Protein AF-X1CD06-F1 (afdb_monomer_lite)

Organism: NCBI:txid412755

Radius of gyration: 26.11 Å; chains: 1; bounding box: 32×71×88 Å

Sequence (150 aa):
MNKIVVFLIILMVVACSVKSTSKKVEEPLPDFDALWDYNNPQATEIKFRELIPQAKESGDISYYVQLLTQIARTEGLQRNFEDAHITLDSAEIMLTDELVVARIRYLLERGRVYNSSGAPDKAKPIFVEAWELAAASNEDFYAIDAIHML

Structure (mmCIF, N/CA/C/O backbone):
data_AF-X1CD06-F1
#
_entry.id   AF-X1CD06-F1
#
loop_
_atom_site.group_PDB
_atom_site.id
_atom_site.type_symbol
_atom_site.label_atom_id
_atom_site.label_alt_id
_atom_site.label_comp_id
_atom_site.label_asym_id
_atom_site.label_entity_id
_atom_site.label_seq_id
_atom_site.pdbx_PDB_ins_code
_atom_site.Cartn_x
_atom_site.Cartn_y
_atom_site.Cartn_z
_atom_site.occupancy
_atom_site.B_iso_or_equiv
_atom_site.auth_seq_id
_atom_site.auth_comp_id
_atom_site.auth_asym_id
_atom_site.auth_atom_id
_atom_site.pdbx_PDB_model_num
ATOM 1 N N . MET A 1 1 ? -12.156 54.258 75.014 1.00 38.91 1 MET A N 1
ATOM 2 C CA . MET A 1 1 ? -10.826 54.534 74.430 1.00 38.91 1 MET A CA 1
ATOM 3 C C . MET A 1 1 ? -10.319 53.268 73.762 1.00 38.91 1 MET A C 1
ATOM 5 O O . MET A 1 1 ? -10.132 52.289 74.464 1.00 38.91 1 MET A O 1
ATOM 9 N N . ASN A 1 2 ? -10.215 53.318 72.429 1.00 43.84 2 ASN A N 1
ATOM 10 C CA . ASN A 1 2 ? -9.437 52.516 71.468 1.00 43.84 2 ASN A CA 1
ATOM 11 C C . ASN A 1 2 ? -8.879 51.166 71.969 1.00 43.84 2 ASN A C 1
ATOM 13 O O . ASN A 1 2 ? -8.132 51.119 72.937 1.00 43.84 2 ASN A O 1
ATOM 17 N N . LYS A 1 3 ? -9.084 50.059 71.251 1.00 45.81 3 LYS A N 1
ATOM 18 C CA . LYS A 1 3 ? -8.461 49.845 69.938 1.00 45.81 3 LYS A CA 1
ATOM 19 C C . LYS A 1 3 ? -9.287 48.921 69.037 1.00 45.81 3 LYS A C 1
ATOM 21 O O . LYS A 1 3 ? -9.684 47.827 69.417 1.00 45.81 3 LYS A O 1
ATOM 26 N N . ILE A 1 4 ? -9.465 49.419 67.822 1.00 52.53 4 ILE A N 1
ATOM 27 C CA . ILE A 1 4 ? -9.837 48.735 66.588 1.00 52.53 4 ILE A CA 1
ATOM 28 C C . ILE A 1 4 ? -8.890 47.548 66.351 1.00 52.53 4 ILE A C 1
ATOM 30 O O . ILE A 1 4 ? -7.676 47.738 66.323 1.00 52.53 4 ILE A O 1
ATOM 34 N N . VAL A 1 5 ? -9.441 46.355 66.123 1.00 50.88 5 VAL A N 1
ATOM 35 C CA . VAL A 1 5 ? -8.755 45.265 65.415 1.00 50.88 5 VAL A CA 1
ATOM 36 C C . VAL A 1 5 ? -9.691 44.811 64.303 1.00 50.88 5 VAL A C 1
ATOM 38 O O . VAL A 1 5 ? -10.698 44.147 64.531 1.00 50.88 5 VAL A O 1
ATOM 41 N N . VAL A 1 6 ? -9.371 45.272 63.097 1.00 48.44 6 VAL A N 1
ATOM 42 C CA . VAL A 1 6 ? -10.002 44.897 61.834 1.00 48.44 6 VAL A CA 1
ATOM 43 C C . VAL A 1 6 ? -9.612 43.452 61.534 1.00 48.44 6 VAL A C 1
ATOM 45 O O . VAL A 1 6 ? -8.444 43.180 61.271 1.00 48.44 6 VAL A O 1
ATOM 48 N N . PHE A 1 7 ? -10.569 42.526 61.570 1.00 47.72 7 PHE A N 1
ATOM 49 C CA . PHE A 1 7 ? -10.381 41.201 60.983 1.00 47.72 7 PHE A CA 1
ATOM 50 C C . PHE A 1 7 ? -10.803 41.276 59.515 1.00 47.72 7 PHE A C 1
ATOM 52 O O . PHE A 1 7 ? -11.984 41.325 59.179 1.00 47.72 7 PHE A O 1
ATOM 59 N N . LEU A 1 8 ? -9.799 41.372 58.648 1.00 45.91 8 LEU A N 1
ATOM 60 C CA . LEU A 1 8 ? -9.934 41.347 57.200 1.00 45.91 8 LEU A CA 1
ATOM 61 C C . LEU A 1 8 ? -10.382 39.931 56.791 1.00 45.91 8 LEU A C 1
ATOM 63 O O . LEU A 1 8 ? -9.602 38.983 56.864 1.00 45.91 8 LEU A O 1
ATOM 67 N N . ILE A 1 9 ? -11.645 39.767 56.399 1.00 50.28 9 ILE A N 1
ATOM 68 C CA . ILE A 1 9 ? -12.143 38.518 55.812 1.00 50.28 9 ILE A CA 1
ATOM 69 C C . ILE A 1 9 ? -11.580 38.439 54.389 1.00 50.28 9 ILE A C 1
ATOM 71 O O . ILE A 1 9 ? -12.056 39.114 53.479 1.00 50.28 9 ILE A O 1
ATOM 75 N N . ILE A 1 10 ? -10.529 37.640 54.204 1.00 53.06 10 ILE A N 1
ATOM 76 C CA . ILE A 1 10 ? -10.012 37.276 52.882 1.00 53.06 10 ILE A CA 1
ATOM 77 C C . ILE A 1 10 ? -11.005 36.285 52.270 1.00 53.06 10 ILE A C 1
ATOM 79 O O . ILE A 1 10 ? -11.000 35.098 52.588 1.00 53.06 10 ILE A O 1
ATOM 83 N N . LEU A 1 11 ? -11.875 36.780 51.391 1.00 49.19 11 LEU A N 1
ATOM 84 C CA . LEU A 1 11 ? -12.689 35.946 50.514 1.00 49.19 11 LEU A CA 1
ATOM 85 C C . LEU A 1 11 ? -11.808 35.499 49.335 1.00 49.19 11 LEU A C 1
ATOM 87 O O . LEU A 1 11 ? -11.807 36.124 48.277 1.00 49.19 11 LEU A O 1
ATOM 91 N N . MET A 1 12 ? -11.011 34.440 49.518 1.00 55.19 12 MET A N 1
ATOM 92 C CA . MET A 1 12 ? -10.412 33.744 48.376 1.00 55.19 12 MET A CA 1
ATOM 93 C C . MET A 1 12 ? -11.524 32.977 47.663 1.00 55.19 12 MET A C 1
ATOM 95 O O . MET A 1 12 ? -11.941 31.901 48.086 1.00 55.19 12 MET A O 1
ATOM 99 N N . VAL A 1 13 ? -12.019 33.566 46.578 1.00 54.62 13 VAL A N 1
ATOM 100 C CA . VAL A 1 13 ? -12.846 32.881 45.589 1.00 54.62 13 VAL A CA 1
ATOM 101 C C . VAL A 1 13 ? -11.977 31.784 44.976 1.00 54.62 13 VAL A C 1
ATOM 103 O O . VAL A 1 13 ? -11.154 32.043 44.101 1.00 54.62 13 VAL A O 1
ATOM 106 N N . VAL A 1 14 ? -12.131 30.551 45.459 1.00 56.16 14 VAL A N 1
ATOM 107 C CA . VAL A 1 14 ? -11.661 29.369 44.736 1.00 56.16 14 VAL A CA 1
ATOM 108 C C . VAL A 1 14 ? -12.551 29.261 43.505 1.00 56.16 14 VAL A C 1
ATOM 110 O O . VAL A 1 14 ? -13.645 28.702 43.547 1.00 56.16 14 VAL A O 1
ATOM 113 N N . ALA A 1 15 ? -12.111 29.873 42.408 1.00 55.34 15 ALA A N 1
ATOM 114 C CA . ALA A 1 15 ? -12.686 29.629 41.102 1.00 55.34 15 ALA A CA 1
ATOM 115 C C . ALA A 1 15 ? -12.334 28.185 40.723 1.00 55.34 15 ALA A C 1
ATOM 117 O O . ALA A 1 15 ? -11.260 27.909 40.189 1.00 55.34 15 ALA A O 1
ATOM 118 N N . CYS A 1 16 ? -13.225 27.246 41.047 1.00 46.47 16 CYS A N 1
ATOM 119 C CA . CYS A 1 16 ? -13.216 25.928 40.433 1.00 46.47 16 CYS A CA 1
ATOM 120 C C . CYS A 1 16 ? -13.326 26.138 38.922 1.00 46.47 16 CYS A C 1
ATOM 122 O O . CYS A 1 16 ? -14.397 26.450 38.405 1.00 46.47 16 CYS A O 1
ATOM 124 N N . SER A 1 17 ? -12.202 26.004 38.218 1.00 52.56 17 SER A N 1
ATOM 125 C CA . SER A 1 17 ? -12.195 25.887 36.767 1.00 52.56 17 SER A CA 1
ATOM 126 C C . SER A 1 17 ? -12.889 24.574 36.429 1.00 52.56 17 SER A C 1
ATOM 128 O O . SER A 1 17 ? -12.294 23.496 36.484 1.00 52.56 17 SER A O 1
ATOM 130 N N . VAL A 1 18 ? -14.191 24.658 36.161 1.00 50.69 18 VAL A N 1
ATOM 131 C CA . VAL A 1 18 ? -14.936 23.587 35.511 1.00 50.69 18 VAL A CA 1
ATOM 132 C C . VAL A 1 18 ? -14.290 23.434 34.140 1.00 50.69 18 VAL A C 1
ATOM 134 O O . VAL A 1 18 ? -14.550 24.220 33.230 1.00 50.69 18 VAL A O 1
ATOM 137 N N . LYS A 1 19 ? -13.397 22.448 33.994 1.00 55.06 19 LYS A N 1
ATOM 138 C CA . LYS A 1 19 ? -12.975 21.980 32.675 1.00 55.06 19 LYS A CA 1
ATOM 139 C C . LYS A 1 19 ? -14.240 21.495 31.982 1.00 55.06 19 LYS A C 1
ATOM 141 O O . LYS A 1 19 ? -14.744 20.417 32.290 1.00 55.06 19 LYS A O 1
ATOM 146 N N . SER A 1 20 ? -14.766 22.335 31.096 1.00 43.38 20 SER A N 1
ATOM 147 C CA . SER A 1 20 ? -15.824 21.974 30.167 1.00 43.38 20 SER A CA 1
ATOM 148 C C . SER A 1 20 ? -15.307 20.807 29.336 1.00 43.38 20 SER A C 1
ATOM 150 O O . SER A 1 20 ? -14.533 20.979 28.397 1.00 43.38 20 SER A O 1
ATOM 152 N N . THR A 1 21 ? -15.681 19.595 29.730 1.00 48.75 21 THR A N 1
ATOM 153 C CA . THR A 1 21 ? -15.560 18.406 28.895 1.00 48.75 21 THR A CA 1
ATOM 154 C C . THR A 1 21 ? -16.699 18.472 27.890 1.00 48.75 21 THR A C 1
ATOM 156 O O . THR A 1 21 ? -17.692 17.755 27.971 1.00 48.75 21 THR A O 1
ATOM 159 N N . SER A 1 22 ? -16.569 19.399 26.938 1.00 50.16 22 SER A N 1
ATOM 160 C CA . SER A 1 22 ? -17.314 19.307 25.692 1.00 50.16 22 SER A CA 1
ATOM 161 C C . SER A 1 22 ? -16.923 17.976 25.070 1.00 50.16 22 SER A C 1
ATOM 163 O O . SER A 1 22 ? -15.792 17.816 24.611 1.00 50.16 22 SER A O 1
ATOM 165 N N . LYS A 1 23 ? -17.837 17.006 25.111 1.00 45.28 23 LYS A N 1
ATOM 166 C CA . LYS A 1 23 ? -17.731 15.747 24.382 1.00 45.28 23 LYS A CA 1
ATOM 167 C C . LYS A 1 23 ? -17.617 16.123 22.901 1.00 45.28 23 LYS A C 1
ATOM 169 O O . LYS A 1 23 ? -18.621 16.460 22.279 1.00 45.28 23 LYS A O 1
ATOM 174 N N . LYS A 1 24 ? -16.387 16.204 22.380 1.00 53.75 24 LYS A N 1
ATOM 175 C CA . LYS A 1 24 ? -16.125 16.447 20.959 1.00 53.75 24 LYS A CA 1
ATOM 176 C C . LYS A 1 24 ? -16.822 15.295 20.239 1.00 53.75 24 LYS A C 1
ATOM 178 O O . LYS A 1 24 ? -16.553 14.139 20.555 1.00 53.75 24 LYS A O 1
ATOM 183 N N . VAL A 1 25 ? -17.793 15.596 19.384 1.00 55.75 25 VAL A N 1
ATOM 184 C CA . VAL A 1 25 ? -18.306 14.589 18.457 1.00 55.75 25 VAL A CA 1
ATOM 185 C C . VAL A 1 25 ? -17.108 14.264 17.571 1.00 55.75 25 VAL A C 1
ATOM 187 O O . VAL A 1 25 ? -16.621 15.144 16.865 1.00 55.75 25 VAL A O 1
ATOM 190 N N . GLU A 1 26 ? -16.527 13.078 17.741 1.00 66.06 26 GLU A N 1
ATOM 191 C CA . GLU A 1 26 ? -15.480 12.592 16.847 1.00 66.06 26 GLU A CA 1
ATOM 192 C C . GLU A 1 26 ? -16.142 12.359 15.492 1.00 66.06 26 GLU A C 1
ATOM 194 O O . GLU A 1 26 ? -16.842 11.370 15.287 1.00 66.06 26 GLU A O 1
ATOM 199 N N . GLU A 1 27 ? -16.003 13.343 14.603 1.00 77.44 27 GLU A N 1
ATOM 200 C CA . GLU A 1 27 ? -16.320 13.175 13.189 1.00 77.44 27 GLU A CA 1
ATOM 201 C C . GLU A 1 27 ? -15.515 11.980 12.656 1.00 77.44 27 GLU A C 1
ATOM 203 O O . GLU A 1 27 ? -14.324 11.864 12.981 1.00 77.44 27 GLU A O 1
ATOM 208 N N . PRO A 1 28 ? -16.134 11.083 11.870 1.00 88.88 28 PRO A N 1
ATOM 209 C CA . PRO A 1 28 ? -15.435 9.932 11.324 1.00 88.88 28 PRO A CA 1
ATOM 210 C C . PRO A 1 28 ? -14.250 10.386 10.465 1.00 88.88 28 PRO A C 1
ATOM 212 O O . PRO A 1 28 ? -14.289 11.440 9.822 1.00 88.88 28 PRO A O 1
ATOM 215 N N . LEU A 1 29 ? -13.186 9.582 10.456 1.00 94.94 29 LEU A N 1
ATOM 216 C CA . LEU A 1 29 ? -12.033 9.844 9.600 1.00 94.94 29 LEU A CA 1
ATOM 217 C C . LEU A 1 29 ? -12.456 9.846 8.119 1.00 94.94 29 LEU A C 1
ATOM 219 O O . LEU A 1 29 ? -13.315 9.044 7.737 1.00 94.94 29 LEU A O 1
ATOM 223 N N . PRO A 1 30 ? -11.886 10.731 7.280 1.00 96.38 30 PRO A N 1
ATOM 224 C CA . PRO A 1 30 ? -12.205 10.771 5.858 1.00 96.38 30 PRO A CA 1
ATOM 225 C C . PRO A 1 30 ? -11.889 9.447 5.162 1.00 96.38 30 PRO A C 1
ATOM 227 O O . PRO A 1 30 ? -10.849 8.848 5.405 1.00 96.38 30 PRO A O 1
ATOM 230 N N . ASP A 1 31 ? -12.741 9.017 4.237 1.00 97.31 31 ASP A N 1
ATOM 231 C CA . ASP A 1 31 ? -12.388 7.934 3.319 1.00 97.31 31 ASP A CA 1
ATOM 232 C C . ASP A 1 31 ? -11.377 8.461 2.290 1.00 97.31 31 ASP A C 1
ATOM 234 O O . ASP A 1 31 ? -11.740 9.134 1.322 1.00 97.31 31 ASP A O 1
ATOM 238 N N . PHE A 1 32 ? -10.089 8.207 2.527 1.00 98.00 32 PHE A N 1
ATOM 239 C CA . PHE A 1 32 ? -9.041 8.651 1.616 1.00 98.00 32 PHE A CA 1
ATOM 240 C C . PHE A 1 32 ? -9.046 7.870 0.297 1.00 98.00 32 PHE A C 1
ATOM 242 O O . PHE A 1 32 ? -8.609 8.420 -0.711 1.00 98.00 32 PHE A O 1
ATOM 249 N N . ASP A 1 33 ? -9.569 6.639 0.239 1.00 97.50 33 ASP A N 1
ATOM 250 C CA . ASP A 1 33 ? -9.586 5.879 -1.016 1.00 97.50 33 ASP A CA 1
ATOM 251 C C . ASP A 1 33 ? -10.476 6.581 -2.061 1.00 97.50 33 ASP A C 1
ATOM 253 O O . ASP A 1 33 ? -10.156 6.599 -3.252 1.00 97.50 33 ASP A O 1
ATOM 257 N N . ALA A 1 34 ? -11.528 7.274 -1.613 1.00 97.88 34 ALA A N 1
ATOM 258 C CA . ALA A 1 34 ? -12.391 8.101 -2.457 1.00 97.88 34 ALA A CA 1
ATOM 259 C C . ALA A 1 34 ? -11.720 9.379 -3.008 1.00 97.88 34 ALA A C 1
ATOM 261 O O . ALA A 1 34 ? -12.290 10.046 -3.876 1.00 97.88 34 ALA A O 1
ATOM 262 N N . LEU A 1 35 ? -10.530 9.753 -2.522 1.00 98.06 35 LEU A N 1
ATOM 263 C CA . LEU A 1 35 ? -9.820 10.968 -2.949 1.00 98.06 35 LEU A CA 1
ATOM 264 C C . LEU A 1 35 ? -8.833 10.735 -4.101 1.00 98.06 35 LEU A C 1
ATOM 266 O O . LEU A 1 35 ? -8.253 11.712 -4.594 1.00 98.06 35 LEU A O 1
ATOM 270 N N . TRP A 1 36 ? -8.642 9.481 -4.523 1.00 98.31 36 TRP A N 1
ATOM 271 C CA . TRP A 1 36 ? -7.724 9.112 -5.596 1.00 98.31 36 TRP A CA 1
ATOM 272 C C . TRP A 1 36 ? -8.056 9.798 -6.927 1.00 98.31 36 TRP A C 1
ATOM 274 O O . TRP A 1 36 ? -9.163 9.697 -7.454 1.00 98.31 36 TRP A O 1
ATOM 284 N N . ASP A 1 37 ? -7.037 10.409 -7.527 1.00 98.06 37 ASP A N 1
ATOM 285 C CA . ASP A 1 37 ? -6.982 10.740 -8.948 1.00 98.06 37 ASP A CA 1
ATOM 286 C C . ASP A 1 37 ? -5.769 10.036 -9.567 1.00 98.06 37 ASP A C 1
ATOM 288 O O . ASP A 1 37 ? -4.634 10.510 -9.485 1.00 98.06 37 ASP A O 1
ATOM 292 N N . TYR A 1 38 ? -6.008 8.887 -10.201 1.00 93.81 38 TYR A N 1
ATOM 293 C CA . TYR A 1 38 ? -4.948 8.094 -10.832 1.00 93.81 38 TYR A CA 1
ATOM 294 C C . TYR A 1 38 ? -4.255 8.810 -12.000 1.00 93.81 38 TYR A C 1
ATOM 296 O O . TYR A 1 38 ? -3.128 8.452 -12.337 1.00 93.81 38 TYR A O 1
ATOM 304 N N . ASN A 1 39 ? -4.885 9.826 -12.605 1.00 97.94 39 ASN A N 1
ATOM 305 C CA . ASN A 1 39 ? -4.251 10.631 -13.652 1.00 97.94 39 ASN A CA 1
ATOM 306 C C . ASN A 1 39 ? -3.333 11.714 -13.070 1.00 97.94 39 ASN A C 1
ATOM 308 O O . ASN A 1 39 ? -2.534 12.299 -13.802 1.00 97.94 39 ASN A O 1
ATOM 312 N N . ASN A 1 40 ? -3.441 11.988 -11.767 1.00 98.44 40 ASN A N 1
ATOM 313 C CA . ASN A 1 40 ? -2.647 12.985 -11.069 1.00 98.44 40 ASN A CA 1
ATOM 314 C C . ASN A 1 40 ? -2.198 12.471 -9.685 1.00 98.44 40 ASN A C 1
ATOM 316 O O . ASN A 1 40 ? -2.706 12.913 -8.645 1.00 98.44 40 ASN A O 1
ATOM 320 N N . PRO A 1 41 ? -1.225 11.538 -9.649 1.00 98.38 41 PRO A N 1
ATOM 321 C CA . PRO A 1 41 ? -0.727 10.976 -8.396 1.00 98.38 41 PRO A CA 1
ATOM 322 C C . PRO A 1 41 ? -0.139 12.046 -7.467 1.00 98.38 41 PRO A C 1
ATOM 324 O O . PRO A 1 41 ? -0.317 11.946 -6.259 1.00 98.38 41 PRO A O 1
ATOM 327 N N . GLN A 1 42 ? 0.465 13.108 -8.013 1.00 98.62 42 GLN A N 1
ATOM 328 C CA . GLN A 1 42 ? 0.994 14.223 -7.222 1.00 98.62 42 GLN A CA 1
ATOM 329 C C . GLN A 1 42 ? -0.110 14.976 -6.465 1.00 98.62 42 GLN A C 1
ATOM 331 O O . GLN A 1 42 ? 0.026 15.267 -5.278 1.00 98.62 42 GLN A O 1
ATOM 336 N N . ALA A 1 43 ? -1.227 15.292 -7.129 1.00 98.56 43 ALA A N 1
ATOM 337 C CA . ALA A 1 43 ? -2.354 15.950 -6.467 1.00 98.56 43 ALA A CA 1
ATOM 338 C C . ALA A 1 43 ? -3.017 15.042 -5.422 1.00 98.56 43 ALA A C 1
ATOM 340 O O . ALA A 1 43 ? -3.481 15.529 -4.390 1.00 98.56 43 ALA A O 1
ATOM 341 N N . THR A 1 44 ? -3.050 13.732 -5.677 1.00 98.81 44 THR A N 1
ATOM 342 C CA . THR A 1 44 ? -3.536 12.749 -4.703 1.00 98.81 44 THR A CA 1
ATOM 343 C C . THR A 1 44 ? -2.636 12.708 -3.466 1.00 98.81 44 THR A C 1
ATOM 345 O O . THR A 1 44 ? -3.139 12.781 -2.347 1.00 98.81 44 THR A O 1
ATOM 348 N N . GLU A 1 45 ? -1.315 12.677 -3.653 1.00 98.81 45 GLU A N 1
ATOM 349 C CA . GLU A 1 45 ? -0.341 12.683 -2.557 1.00 98.81 45 GLU A CA 1
ATOM 350 C C . GLU A 1 45 ? -0.540 13.888 -1.632 1.00 98.81 45 GLU A C 1
ATOM 352 O O . GLU A 1 45 ? -0.592 13.732 -0.413 1.00 98.81 45 GLU A O 1
ATOM 357 N N . ILE A 1 46 ? -0.698 15.088 -2.205 1.00 98.81 46 ILE A N 1
ATOM 358 C CA . ILE A 1 46 ? -0.931 16.321 -1.441 1.00 98.81 46 ILE A CA 1
ATOM 359 C C . ILE A 1 46 ? -2.157 16.160 -0.535 1.00 98.81 46 ILE A C 1
ATOM 361 O O . ILE A 1 46 ? -2.052 16.379 0.672 1.00 98.81 46 ILE A O 1
ATOM 365 N N . LYS A 1 47 ? -3.284 15.694 -1.088 1.00 98.75 47 LYS A N 1
ATOM 366 C CA . LYS A 1 47 ? -4.514 15.453 -0.316 1.00 98.75 47 LYS A CA 1
ATOM 367 C C . LYS A 1 47 ? -4.309 14.418 0.787 1.00 98.75 47 LYS A C 1
ATOM 369 O O . LYS A 1 47 ? -4.792 14.607 1.895 1.00 98.75 47 LYS A O 1
ATOM 374 N N . PHE A 1 48 ? -3.583 13.333 0.523 1.00 98.81 48 PHE A N 1
ATOM 375 C CA . PHE A 1 48 ? -3.293 12.326 1.548 1.00 98.81 48 PHE A CA 1
ATOM 376 C C . PHE A 1 48 ? -2.416 12.874 2.668 1.00 98.81 48 PHE A C 1
ATOM 378 O O . PHE A 1 48 ? -2.678 12.616 3.843 1.00 98.81 48 PHE A O 1
ATOM 385 N N . ARG A 1 49 ? -1.400 13.675 2.338 1.00 98.75 49 ARG A N 1
ATOM 386 C CA . ARG A 1 49 ? -0.531 14.297 3.343 1.00 98.75 49 ARG A CA 1
ATOM 387 C C . ARG A 1 49 ? -1.283 15.289 4.227 1.00 98.75 49 ARG A C 1
ATOM 389 O O . ARG A 1 49 ? -0.997 15.354 5.421 1.00 98.75 49 ARG A O 1
ATOM 396 N N . GLU A 1 50 ? -2.267 16.001 3.684 1.00 98.56 50 GLU A N 1
ATOM 397 C CA . GLU A 1 50 ? -3.156 16.881 4.457 1.00 98.56 50 GLU A CA 1
ATOM 398 C C . GLU A 1 50 ? -3.963 16.122 5.527 1.00 98.56 50 GLU A C 1
ATOM 400 O O . GLU A 1 50 ? -4.306 16.706 6.555 1.00 98.56 50 GLU A O 1
ATOM 405 N N . LEU A 1 51 ? -4.201 14.816 5.349 1.00 98.44 51 LEU A N 1
ATOM 406 C CA . LEU A 1 51 ? -4.905 13.971 6.322 1.00 98.44 51 LEU A CA 1
ATOM 407 C C . LEU A 1 51 ? -4.010 13.453 7.460 1.00 98.44 51 LEU A C 1
ATOM 409 O O . LEU A 1 51 ? -4.533 12.991 8.476 1.00 98.44 51 LEU A O 1
ATOM 413 N N . ILE A 1 52 ? -2.677 13.536 7.342 1.00 98.44 52 ILE A N 1
ATOM 414 C CA . ILE A 1 52 ? -1.737 12.991 8.342 1.00 98.44 52 ILE A CA 1
ATOM 415 C C . ILE A 1 52 ? -1.976 13.544 9.758 1.00 98.44 52 ILE A C 1
ATOM 417 O O . ILE A 1 52 ? -1.974 12.741 10.695 1.00 98.44 52 ILE A O 1
ATOM 421 N N . PRO A 1 53 ? -2.158 14.865 9.978 1.00 97.94 53 PRO A N 1
ATOM 422 C CA . PRO A 1 53 ? -2.384 15.391 11.323 1.00 97.94 53 PRO A CA 1
ATOM 423 C C . PRO A 1 53 ? -3.630 14.785 11.975 1.00 97.94 53 PRO A C 1
ATOM 425 O O . PRO A 1 53 ? -3.552 14.290 13.096 1.00 97.94 53 PRO A O 1
ATOM 428 N N . GLN A 1 54 ? -4.745 14.733 11.238 1.00 96.94 54 GLN A N 1
ATOM 429 C CA . GLN A 1 54 ? -5.996 14.153 11.726 1.00 96.94 54 GLN A CA 1
ATOM 430 C C . GLN A 1 54 ? -5.861 12.644 11.984 1.00 96.94 54 GLN A C 1
ATOM 432 O O . GLN A 1 54 ? -6.327 12.158 13.013 1.00 96.94 54 GLN A O 1
ATOM 437 N N . ALA A 1 55 ? -5.177 11.914 11.095 1.00 97.25 55 ALA A N 1
ATOM 438 C CA . ALA A 1 55 ? -4.895 10.490 11.270 1.00 97.25 55 ALA A CA 1
ATOM 439 C C . ALA A 1 55 ? -4.143 10.227 12.584 1.00 97.25 55 ALA A C 1
ATOM 441 O O . ALA A 1 55 ? -4.550 9.383 13.378 1.00 97.25 55 ALA A O 1
ATOM 442 N N . LYS A 1 56 ? -3.087 11.002 12.859 1.00 96.62 56 LYS A N 1
ATOM 443 C CA . LYS A 1 56 ? -2.299 10.883 14.094 1.00 96.62 56 LYS A CA 1
ATOM 444 C C . LYS A 1 56 ? -3.106 11.231 15.340 1.00 96.62 56 LYS A C 1
ATOM 446 O O . LYS A 1 56 ? -3.025 10.514 16.332 1.00 96.62 56 LYS A O 1
ATOM 451 N N . GLU A 1 57 ? -3.868 12.323 15.298 1.00 96.56 57 GLU A N 1
ATOM 452 C CA . GLU A 1 57 ? -4.683 12.774 16.432 1.00 96.56 57 GLU A CA 1
ATOM 453 C C . GLU A 1 57 ? -5.788 11.781 16.803 1.00 96.56 57 GLU A C 1
ATOM 455 O O . GLU A 1 57 ? -6.158 11.705 17.972 1.00 96.56 57 GLU A O 1
ATOM 460 N N . SER A 1 58 ? -6.285 11.005 15.836 1.00 96.12 58 SER A N 1
ATOM 461 C CA . SER A 1 58 ? -7.333 10.008 16.078 1.00 96.12 58 SER A CA 1
ATOM 462 C C . SER A 1 58 ? -6.882 8.820 16.932 1.00 96.12 58 SER A C 1
ATOM 464 O O . SER A 1 58 ? -7.708 8.176 17.571 1.00 96.12 58 SER A O 1
ATOM 466 N N . GLY A 1 59 ? -5.584 8.500 16.929 1.00 96.50 59 GLY A N 1
ATOM 467 C CA . GLY A 1 59 ? -5.067 7.271 17.533 1.00 96.50 59 GLY A CA 1
ATOM 468 C C . GLY A 1 59 ? -5.419 5.983 16.774 1.00 96.50 59 GLY A C 1
ATOM 469 O O . GLY A 1 59 ? -5.029 4.906 17.224 1.00 96.50 59 GLY A O 1
ATOM 470 N N . ASP A 1 60 ? -6.102 6.062 15.626 1.00 97.56 60 ASP A N 1
ATOM 471 C CA . ASP A 1 60 ? -6.353 4.911 14.756 1.00 97.56 60 ASP A CA 1
ATOM 472 C C . ASP A 1 60 ? -5.086 4.563 13.959 1.00 97.56 60 ASP A C 1
ATOM 474 O O . ASP A 1 60 ? -4.802 5.100 12.882 1.00 97.56 60 ASP A O 1
ATOM 478 N N . ILE A 1 61 ? -4.295 3.650 14.525 1.00 98.06 61 ILE A N 1
ATOM 479 C CA . ILE A 1 61 ? -3.047 3.180 13.917 1.00 98.06 61 ILE A CA 1
ATOM 480 C C . ILE A 1 61 ? -3.309 2.480 12.581 1.00 98.06 61 ILE A C 1
ATOM 482 O O . ILE A 1 61 ? -2.528 2.662 11.648 1.00 98.06 61 ILE A O 1
ATOM 486 N N . SER A 1 62 ? -4.408 1.729 12.453 1.00 98.25 62 SER A N 1
ATOM 487 C CA . SER A 1 62 ? -4.740 1.030 11.208 1.00 98.25 62 SER A CA 1
ATOM 488 C C . SER A 1 62 ? -4.956 2.026 10.076 1.00 98.25 62 SER A C 1
ATOM 490 O O . SER A 1 62 ? -4.329 1.911 9.021 1.00 98.25 62 SER A O 1
ATOM 492 N N . TYR A 1 63 ? -5.785 3.045 10.314 1.00 98.56 63 TYR A N 1
ATOM 493 C CA . TYR A 1 63 ? -6.037 4.107 9.346 1.00 98.56 63 TYR A CA 1
ATOM 494 C C . TYR A 1 63 ? -4.749 4.843 8.970 1.00 98.56 63 TYR A C 1
ATOM 496 O O . TYR A 1 63 ? -4.462 5.030 7.786 1.00 98.56 63 TYR A O 1
ATOM 504 N N . TYR A 1 64 ? -3.942 5.233 9.963 1.00 98.75 64 TYR A N 1
ATOM 505 C CA . TYR A 1 64 ? -2.715 5.984 9.710 1.00 98.75 64 TYR A CA 1
ATOM 506 C C . TYR A 1 64 ? -1.707 5.182 8.878 1.00 98.75 64 TYR A C 1
ATOM 508 O O . TYR A 1 64 ? -1.163 5.704 7.906 1.00 98.75 64 TYR A O 1
ATOM 516 N N . VAL A 1 65 ? -1.492 3.907 9.204 1.00 98.88 65 VAL A N 1
ATOM 517 C CA . VAL A 1 65 ? -0.590 3.042 8.435 1.00 98.88 65 VAL A CA 1
ATOM 518 C C . VAL A 1 65 ? -1.106 2.845 7.011 1.00 98.88 65 VAL A C 1
ATOM 520 O O . VAL A 1 65 ? -0.338 2.998 6.063 1.00 98.88 65 VAL A O 1
ATOM 523 N N . GLN A 1 66 ? -2.401 2.574 6.828 1.00 98.88 66 GLN A N 1
ATOM 524 C CA . GLN A 1 66 ? -2.979 2.430 5.490 1.00 98.88 66 GLN A CA 1
ATOM 525 C C . GLN A 1 66 ? -2.837 3.717 4.663 1.00 98.88 66 GLN A C 1
ATOM 527 O O . GLN A 1 66 ? -2.452 3.636 3.495 1.00 98.88 66 GLN A O 1
ATOM 532 N N . LEU A 1 67 ? -3.037 4.894 5.263 1.00 98.94 67 LEU A N 1
ATOM 533 C CA . LEU A 1 67 ? -2.794 6.182 4.609 1.00 98.94 67 LEU A CA 1
ATOM 534 C C . LEU A 1 67 ? -1.333 6.313 4.142 1.00 98.94 67 LEU A C 1
ATOM 536 O O . LEU A 1 67 ? -1.092 6.710 3.002 1.00 98.94 67 LEU A O 1
ATOM 540 N N . LEU A 1 68 ? -0.356 5.929 4.974 1.00 98.94 68 LEU A N 1
ATOM 541 C CA . LEU A 1 68 ? 1.061 5.939 4.584 1.00 98.94 68 LEU A CA 1
ATOM 542 C C . LEU A 1 68 ? 1.340 5.012 3.394 1.00 98.94 68 LEU A C 1
ATOM 544 O O . LEU A 1 68 ? 2.059 5.410 2.481 1.00 98.94 68 LEU A O 1
ATOM 548 N N . THR A 1 69 ? 0.743 3.816 3.345 1.00 98.94 69 THR A N 1
ATOM 549 C CA . THR A 1 69 ? 0.913 2.924 2.180 1.00 98.94 69 THR A CA 1
ATOM 550 C C . THR A 1 69 ? 0.402 3.574 0.893 1.00 98.94 69 THR A C 1
ATOM 552 O O . THR A 1 69 ? 1.047 3.479 -0.147 1.00 98.94 69 THR A O 1
ATOM 555 N N . GLN A 1 70 ? -0.713 4.310 0.956 1.00 98.88 70 GLN A N 1
ATOM 556 C CA . GLN A 1 70 ? -1.256 4.997 -0.215 1.00 98.88 70 GLN A CA 1
ATOM 557 C C . GLN A 1 70 ? -0.431 6.229 -0.617 1.00 98.88 70 GLN A C 1
ATOM 559 O O . GLN A 1 70 ? -0.296 6.501 -1.809 1.00 98.88 70 GLN A O 1
ATOM 564 N N . ILE A 1 71 ? 0.197 6.926 0.336 1.00 98.94 71 ILE A N 1
ATOM 565 C CA . ILE A 1 71 ? 1.200 7.963 0.035 1.00 98.94 71 ILE A CA 1
ATOM 566 C C . ILE A 1 71 ? 2.393 7.339 -0.701 1.00 98.94 71 ILE A C 1
ATOM 568 O O . ILE A 1 71 ? 2.767 7.815 -1.773 1.00 98.94 71 ILE A O 1
ATOM 572 N N . ALA A 1 72 ? 2.914 6.211 -0.219 1.00 98.94 72 ALA A N 1
ATOM 573 C CA . ALA A 1 72 ? 3.992 5.497 -0.902 1.00 98.94 72 ALA A CA 1
ATOM 574 C C . ALA A 1 72 ? 3.605 5.050 -2.317 1.00 98.94 72 ALA A C 1
ATOM 576 O O . ALA A 1 72 ? 4.408 5.141 -3.249 1.00 98.94 72 ALA A O 1
ATOM 577 N N . ARG A 1 73 ? 2.347 4.639 -2.518 1.00 98.88 73 ARG A N 1
ATOM 578 C CA . ARG A 1 73 ? 1.812 4.349 -3.852 1.00 98.88 73 ARG A CA 1
ATOM 579 C C . ARG A 1 73 ? 1.874 5.570 -4.766 1.00 98.88 73 ARG A C 1
ATOM 581 O O . ARG A 1 73 ? 2.315 5.455 -5.911 1.00 98.88 73 ARG A O 1
ATOM 588 N N . THR A 1 74 ? 1.447 6.741 -4.284 1.00 98.94 74 THR A N 1
ATOM 589 C CA . THR A 1 74 ? 1.531 7.987 -5.064 1.00 98.94 74 THR A CA 1
ATOM 590 C C . THR A 1 74 ? 2.975 8.377 -5.385 1.00 98.94 74 THR A C 1
ATOM 592 O O . THR A 1 74 ? 3.246 8.796 -6.512 1.00 98.94 74 THR A O 1
ATOM 595 N N . GLU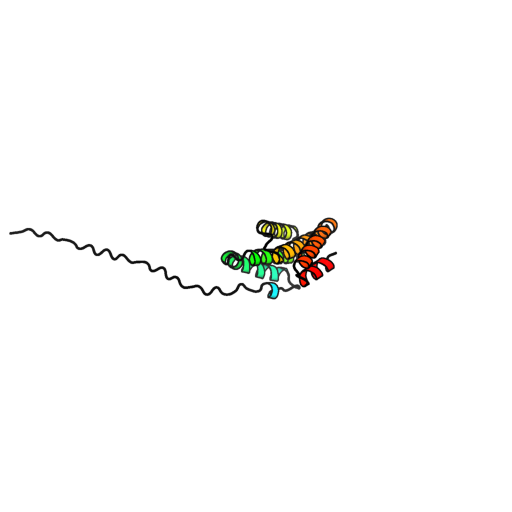 A 1 75 ? 3.912 8.186 -4.454 1.00 98.88 75 GLU A N 1
ATOM 596 C CA . GLU A 1 75 ? 5.347 8.439 -4.652 1.00 98.88 75 GLU A CA 1
ATOM 597 C C . GLU A 1 75 ? 5.927 7.489 -5.717 1.00 98.88 75 GLU A C 1
ATOM 599 O O . GLU A 1 75 ? 6.594 7.924 -6.661 1.00 98.88 75 GLU A O 1
ATOM 604 N N . GLY A 1 76 ? 5.591 6.196 -5.644 1.00 98.75 76 GLY A N 1
ATOM 605 C CA . GLY A 1 76 ? 5.994 5.186 -6.624 1.00 98.75 76 GLY A CA 1
ATOM 606 C C . GLY A 1 76 ? 5.476 5.471 -8.039 1.00 98.75 76 GLY A C 1
ATOM 607 O O . GLY A 1 76 ? 6.236 5.361 -9.003 1.00 98.75 76 GLY A O 1
ATOM 608 N N . LEU A 1 77 ? 4.220 5.912 -8.181 1.00 98.56 77 LEU A N 1
ATOM 609 C CA . LEU A 1 77 ? 3.646 6.327 -9.473 1.00 98.56 77 LEU A CA 1
ATOM 610 C C . LEU A 1 77 ? 4.349 7.559 -10.067 1.00 98.56 77 LEU A C 1
ATOM 612 O O . LEU A 1 77 ? 4.425 7.698 -11.287 1.00 98.56 77 LEU A O 1
ATOM 616 N N . GLN A 1 78 ? 4.907 8.423 -9.219 1.00 98.62 78 GLN A N 1
ATOM 617 C CA . GLN A 1 78 ? 5.733 9.568 -9.618 1.00 98.62 78 GLN A CA 1
ATOM 618 C C . GLN A 1 78 ? 7.207 9.201 -9.856 1.00 98.62 78 GLN A C 1
ATOM 620 O O . GLN A 1 78 ? 7.990 10.058 -10.256 1.00 98.62 78 GLN A O 1
ATOM 625 N N . ARG A 1 79 ? 7.581 7.924 -9.678 1.00 98.50 79 ARG A N 1
ATOM 626 C CA . ARG A 1 79 ? 8.959 7.399 -9.749 1.00 98.50 79 ARG A CA 1
ATOM 627 C C . ARG A 1 79 ? 9.884 7.914 -8.638 1.00 98.50 79 ARG A C 1
ATOM 629 O O . ARG A 1 79 ? 11.103 7.770 -8.748 1.00 98.50 79 ARG A O 1
ATOM 636 N N . ASN A 1 80 ? 9.320 8.440 -7.553 1.00 98.81 80 ASN A N 1
ATOM 637 C CA . ASN A 1 80 ? 10.045 8.836 -6.346 1.00 98.81 80 ASN A CA 1
ATOM 638 C C . ASN A 1 80 ? 10.245 7.602 -5.448 1.00 98.81 80 ASN A C 1
ATOM 640 O O . ASN A 1 80 ? 9.690 7.499 -4.359 1.00 98.81 80 ASN A O 1
ATOM 644 N N . PHE A 1 81 ? 10.979 6.602 -5.946 1.00 98.81 81 PHE A N 1
ATOM 645 C CA . PHE A 1 81 ? 11.053 5.279 -5.308 1.00 98.81 81 PHE A CA 1
ATOM 646 C C . PHE A 1 81 ? 11.749 5.285 -3.943 1.00 98.81 81 PHE A C 1
ATOM 648 O O . PHE A 1 81 ? 11.381 4.499 -3.075 1.00 98.81 81 PHE A O 1
ATOM 655 N N . GLU A 1 82 ? 12.735 6.164 -3.754 1.00 98.75 82 GLU A N 1
ATOM 656 C CA . GLU A 1 82 ? 13.419 6.313 -2.465 1.00 98.75 82 GLU A CA 1
ATOM 657 C C . GLU A 1 82 ? 12.459 6.853 -1.399 1.00 98.75 82 GLU A C 1
ATOM 659 O O . GLU A 1 82 ? 12.330 6.261 -0.330 1.00 98.75 82 GLU A O 1
ATOM 664 N N . ASP A 1 83 ? 11.710 7.909 -1.729 1.00 98.81 83 ASP A N 1
ATOM 665 C CA . ASP A 1 83 ? 10.699 8.480 -0.835 1.00 98.81 83 ASP A CA 1
ATOM 666 C C . ASP A 1 83 ? 9.614 7.444 -0.506 1.00 98.81 83 ASP A C 1
ATOM 668 O O . ASP A 1 83 ? 9.269 7.261 0.660 1.00 98.81 83 ASP A O 1
ATOM 672 N N . ALA A 1 84 ? 9.172 6.671 -1.507 1.00 98.94 84 ALA A N 1
ATOM 673 C CA . ALA A 1 84 ? 8.224 5.575 -1.309 1.00 98.94 84 ALA A CA 1
ATOM 674 C C . ALA A 1 84 ? 8.742 4.522 -0.319 1.00 98.94 84 ALA A C 1
ATOM 676 O O . ALA A 1 84 ? 7.993 4.053 0.540 1.00 98.94 84 ALA A O 1
ATOM 677 N N . HIS A 1 85 ? 10.024 4.153 -0.399 1.00 98.88 85 HIS A N 1
ATOM 678 C CA . HIS A 1 85 ? 10.630 3.249 0.575 1.00 98.88 85 HIS A CA 1
ATOM 679 C C . HIS A 1 85 ? 10.692 3.866 1.976 1.00 98.88 85 HIS A C 1
ATOM 681 O O . HIS A 1 85 ? 10.293 3.195 2.921 1.00 98.88 85 HIS A O 1
ATOM 687 N N . ILE A 1 86 ? 11.086 5.134 2.116 1.00 98.88 86 ILE A N 1
ATOM 688 C CA . ILE A 1 86 ? 11.130 5.836 3.412 1.00 98.88 86 ILE A CA 1
ATOM 689 C C . ILE A 1 86 ? 9.735 5.916 4.056 1.00 98.88 86 ILE A C 1
ATOM 691 O O . ILE A 1 86 ? 9.572 5.684 5.262 1.00 98.88 86 ILE A O 1
ATOM 695 N N . THR A 1 87 ? 8.708 6.221 3.262 1.00 98.94 87 THR A N 1
ATOM 696 C CA . THR A 1 87 ? 7.315 6.246 3.721 1.00 98.94 8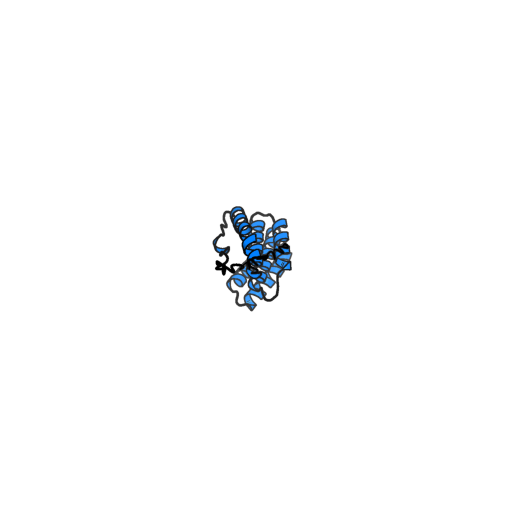7 THR A CA 1
ATOM 697 C C . THR A 1 87 ? 6.872 4.858 4.193 1.00 98.94 87 THR A C 1
ATOM 699 O O . THR A 1 87 ? 6.272 4.733 5.265 1.00 98.94 87 THR A O 1
ATOM 702 N N . LEU A 1 88 ? 7.205 3.801 3.446 1.00 98.94 88 LEU A N 1
ATOM 703 C CA . LEU A 1 88 ? 6.883 2.422 3.823 1.00 98.94 88 LEU A CA 1
ATOM 704 C C . LEU A 1 88 ? 7.669 1.940 5.047 1.00 98.94 88 LEU A C 1
ATOM 706 O O . LEU A 1 88 ? 7.098 1.234 5.871 1.00 98.94 88 LEU A O 1
ATOM 710 N N . ASP A 1 89 ? 8.925 2.350 5.225 1.00 98.94 89 ASP A N 1
ATOM 711 C CA . ASP A 1 89 ? 9.713 2.047 6.429 1.00 98.94 89 ASP A CA 1
ATOM 712 C C . ASP A 1 89 ? 9.047 2.656 7.673 1.00 98.94 89 ASP A C 1
ATOM 714 O O . ASP A 1 89 ? 8.965 2.030 8.729 1.00 98.94 89 ASP A O 1
ATOM 718 N N . SER A 1 90 ? 8.493 3.865 7.539 1.00 98.69 90 SER A N 1
ATOM 719 C CA . SER A 1 90 ? 7.732 4.508 8.615 1.00 98.69 90 SER A CA 1
ATOM 720 C C . SER A 1 90 ? 6.444 3.748 8.943 1.00 98.69 90 SER A C 1
ATOM 722 O O . SER A 1 90 ? 6.082 3.633 10.114 1.00 98.69 90 SER A O 1
ATOM 724 N N . ALA A 1 91 ? 5.753 3.229 7.924 1.00 98.75 91 ALA A N 1
ATOM 725 C CA . ALA A 1 91 ? 4.560 2.402 8.091 1.00 98.75 91 ALA A CA 1
ATOM 726 C C . ALA A 1 91 ? 4.883 1.072 8.796 1.00 98.75 91 ALA A C 1
ATOM 728 O O . ALA A 1 91 ? 4.179 0.678 9.724 1.00 98.75 91 ALA A O 1
ATOM 729 N N . GLU A 1 92 ? 5.976 0.422 8.395 1.00 98.75 92 GLU A N 1
ATOM 730 C CA . GLU A 1 92 ? 6.410 -0.888 8.887 1.00 98.75 92 GLU A CA 1
ATOM 731 C C . GLU A 1 92 ? 6.648 -0.922 10.398 1.00 98.75 92 GLU A C 1
ATOM 733 O O . GLU A 1 92 ? 6.231 -1.867 11.061 1.00 98.75 92 GLU A O 1
ATOM 738 N N . ILE A 1 93 ? 7.235 0.139 10.963 1.00 98.50 93 ILE A N 1
ATOM 739 C CA . ILE A 1 93 ? 7.524 0.247 12.406 1.00 98.50 93 ILE A CA 1
ATOM 740 C C . ILE A 1 93 ? 6.255 0.129 13.270 1.00 98.50 93 ILE A C 1
ATOM 742 O O . ILE A 1 93 ? 6.336 -0.242 14.441 1.00 98.50 93 ILE A O 1
ATOM 746 N N . MET A 1 94 ? 5.087 0.462 12.716 1.00 98.50 94 MET A N 1
ATOM 747 C CA . MET A 1 94 ? 3.810 0.463 13.434 1.00 98.50 94 MET A CA 1
ATOM 748 C C . MET A 1 94 ? 2.960 -0.786 13.169 1.00 98.50 94 MET A C 1
ATOM 750 O O . MET A 1 94 ? 1.900 -0.926 13.780 1.00 98.50 94 MET A O 1
ATOM 754 N N . LEU A 1 95 ? 3.375 -1.670 12.257 1.00 98.44 95 LEU A N 1
ATOM 755 C CA . LEU A 1 95 ? 2.601 -2.861 11.917 1.00 98.44 95 LEU A CA 1
ATOM 756 C C . LEU A 1 95 ? 2.591 -3.869 13.072 1.00 98.44 95 LEU A C 1
ATOM 758 O O . LEU A 1 95 ? 3.619 -4.173 13.673 1.00 98.44 95 LEU A O 1
ATOM 762 N N . THR A 1 96 ? 1.415 -4.439 13.326 1.00 98.25 96 THR A N 1
ATOM 763 C CA . THR A 1 96 ? 1.217 -5.598 14.205 1.00 98.25 96 THR A CA 1
ATOM 764 C C . THR A 1 96 ? 0.380 -6.645 13.479 1.00 98.25 96 THR A C 1
ATOM 766 O O . THR A 1 96 ? -0.281 -6.337 12.482 1.00 98.25 96 THR A O 1
ATOM 769 N N . ASP A 1 97 ? 0.377 -7.883 13.976 1.00 97.19 97 ASP A N 1
ATOM 770 C CA . ASP A 1 97 ? -0.387 -8.980 13.370 1.00 97.19 97 ASP A CA 1
ATOM 771 C C . ASP A 1 97 ? -1.901 -8.715 13.341 1.00 97.19 97 ASP A C 1
ATOM 773 O O . ASP A 1 97 ? -2.588 -9.227 12.457 1.00 97.19 97 ASP A O 1
ATOM 777 N N . GLU A 1 98 ? -2.422 -7.878 14.247 1.00 97.75 98 GLU A N 1
ATOM 778 C CA . GLU A 1 98 ? -3.841 -7.501 14.254 1.00 97.75 98 GLU A CA 1
ATOM 779 C C . GLU A 1 98 ? -4.217 -6.541 13.112 1.00 97.75 98 GLU A C 1
ATOM 781 O O . GLU A 1 98 ? -5.387 -6.458 12.733 1.00 97.75 98 GLU A O 1
ATOM 786 N N . LEU A 1 99 ? -3.250 -5.827 12.524 1.00 98.31 99 LEU A N 1
ATOM 787 C CA . LEU A 1 99 ? -3.476 -4.837 11.466 1.00 98.31 99 LEU A CA 1
ATOM 788 C C . LEU A 1 99 ? -3.495 -5.480 10.073 1.00 98.31 99 LEU A C 1
ATOM 790 O O . LEU A 1 99 ? -2.774 -5.060 9.168 1.00 98.31 99 LEU A O 1
ATOM 794 N N . VAL A 1 100 ? -4.326 -6.507 9.897 1.00 98.50 100 VAL A N 1
ATOM 795 C CA . VAL A 1 100 ? -4.352 -7.385 8.714 1.00 98.50 100 VAL A CA 1
ATOM 796 C C . VAL A 1 100 ? -4.372 -6.609 7.391 1.00 98.50 100 VAL A C 1
ATOM 798 O O . VAL A 1 100 ? -3.455 -6.750 6.584 1.00 98.50 100 VAL A O 1
ATOM 801 N N . VAL A 1 101 ? -5.362 -5.734 7.179 1.00 98.62 101 VAL A N 1
ATOM 802 C CA . VAL A 1 101 ? -5.484 -4.963 5.925 1.00 98.62 101 VAL A CA 1
ATOM 803 C C . VAL A 1 101 ? -4.302 -4.009 5.725 1.00 98.62 101 VAL A C 1
ATOM 805 O O . VAL A 1 101 ? -3.804 -3.863 4.609 1.00 98.62 101 VAL A O 1
ATOM 808 N N . ALA A 1 102 ? -3.798 -3.393 6.798 1.00 98.75 102 ALA A N 1
ATOM 809 C CA . ALA A 1 102 ? -2.642 -2.505 6.719 1.00 98.75 102 ALA A CA 1
ATOM 810 C C . ALA A 1 102 ? -1.365 -3.259 6.321 1.00 98.75 102 ALA A C 1
ATOM 812 O O . ALA A 1 102 ? -0.605 -2.769 5.486 1.00 98.75 102 ALA A O 1
ATOM 813 N N . ARG A 1 103 ? -1.163 -4.474 6.850 1.00 98.88 103 ARG A N 1
ATOM 814 C CA . ARG A 1 103 ? -0.061 -5.366 6.460 1.00 98.88 103 ARG A CA 1
ATOM 815 C C . ARG A 1 103 ? -0.157 -5.760 4.989 1.00 98.88 103 ARG A C 1
ATOM 817 O O . ARG A 1 103 ? 0.837 -5.668 4.275 1.00 98.88 103 ARG A O 1
ATOM 824 N N . ILE A 1 104 ? -1.347 -6.135 4.517 1.00 98.94 104 ILE A N 1
ATOM 825 C CA . ILE A 1 104 ? -1.566 -6.494 3.109 1.00 98.94 104 ILE A CA 1
ATOM 826 C C . ILE A 1 104 ? -1.243 -5.310 2.189 1.00 98.94 104 ILE A C 1
ATOM 828 O O . ILE A 1 104 ? -0.467 -5.459 1.245 1.00 98.94 104 ILE A O 1
ATOM 832 N N . ARG A 1 105 ? -1.779 -4.115 2.483 1.00 98.88 105 ARG A N 1
ATOM 833 C CA . ARG A 1 105 ? -1.479 -2.899 1.710 1.00 98.88 105 ARG A CA 1
ATOM 834 C C . ARG A 1 105 ? 0.013 -2.556 1.751 1.00 98.88 105 ARG A C 1
ATOM 836 O O . ARG A 1 105 ? 0.577 -2.228 0.714 1.00 98.88 105 ARG A O 1
ATOM 843 N N . TYR A 1 106 ? 0.676 -2.684 2.902 1.00 98.94 106 TYR A N 1
ATOM 844 C CA . TYR A 1 106 ? 2.125 -2.477 3.004 1.00 98.94 106 TYR A CA 1
ATOM 845 C C . TYR A 1 106 ? 2.897 -3.404 2.058 1.00 98.94 106 TYR A C 1
ATOM 847 O O . TYR A 1 106 ? 3.737 -2.928 1.293 1.00 98.94 106 TYR A O 1
ATOM 855 N N . LEU A 1 107 ? 2.586 -4.705 2.065 1.00 98.94 107 LEU A N 1
ATOM 856 C CA . LEU A 1 107 ? 3.247 -5.687 1.204 1.00 98.94 107 LEU A CA 1
ATOM 857 C C . LEU A 1 107 ? 3.013 -5.368 -0.279 1.00 98.94 107 LEU A C 1
ATOM 859 O O . LEU A 1 107 ? 3.967 -5.318 -1.056 1.00 98.94 107 LEU A O 1
ATOM 863 N N . LEU A 1 108 ? 1.768 -5.076 -0.672 1.00 98.94 108 LEU A N 1
ATOM 864 C CA . LEU A 1 108 ? 1.433 -4.686 -2.046 1.00 98.94 108 LEU A CA 1
ATOM 865 C C . LEU A 1 108 ? 2.250 -3.476 -2.506 1.00 98.94 108 LEU A C 1
ATOM 867 O O . LEU A 1 108 ? 2.856 -3.505 -3.579 1.00 98.94 108 LEU A O 1
ATOM 871 N N . GLU A 1 109 ? 2.308 -2.420 -1.700 1.00 98.94 109 GLU A N 1
ATOM 872 C CA . GLU A 1 109 ? 3.000 -1.196 -2.093 1.00 98.94 109 GLU A CA 1
ATOM 873 C C . GLU A 1 109 ? 4.527 -1.355 -2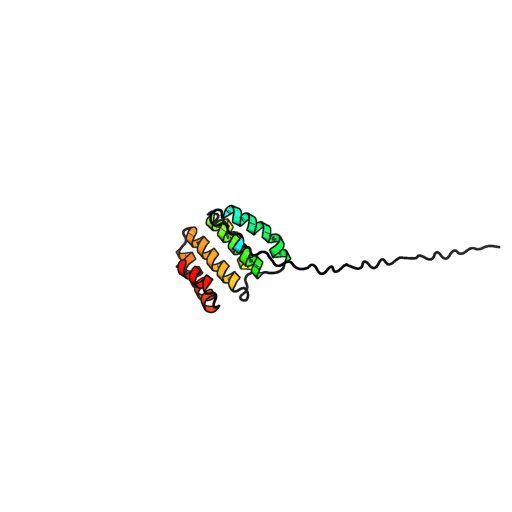.049 1.00 98.94 109 GLU A C 1
ATOM 875 O O . GLU A 1 109 ? 5.207 -0.936 -2.987 1.00 98.94 109 GLU A O 1
ATOM 880 N N . ARG A 1 110 ? 5.092 -2.074 -1.068 1.00 98.94 110 ARG A N 1
ATOM 881 C CA . ARG A 1 110 ? 6.529 -2.411 -1.052 1.00 98.94 110 ARG A CA 1
ATOM 882 C C . ARG A 1 110 ? 6.926 -3.228 -2.277 1.00 98.94 110 ARG A C 1
ATOM 884 O O . ARG A 1 110 ? 7.937 -2.926 -2.920 1.00 98.94 110 ARG A O 1
ATOM 891 N N . GLY A 1 111 ? 6.119 -4.227 -2.629 1.00 98.88 111 GLY A N 1
ATOM 892 C CA . GLY 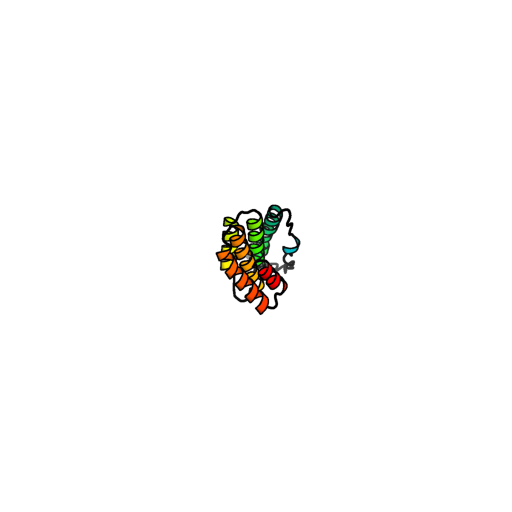A 1 111 ? 6.300 -5.013 -3.842 1.00 98.88 111 GLY A CA 1
ATOM 893 C C . GLY A 1 111 ? 6.247 -4.136 -5.094 1.00 98.88 111 GLY A C 1
ATOM 894 O O . GLY A 1 111 ? 7.129 -4.229 -5.948 1.00 98.88 111 GLY A O 1
ATOM 895 N N . ARG A 1 112 ? 5.267 -3.226 -5.201 1.00 98.81 112 ARG A N 1
ATOM 896 C CA . ARG A 1 112 ? 5.130 -2.310 -6.351 1.00 98.81 112 ARG A CA 1
ATOM 897 C C . ARG A 1 112 ? 6.326 -1.386 -6.511 1.00 98.81 112 ARG A C 1
ATOM 899 O O . ARG A 1 112 ? 6.757 -1.185 -7.650 1.00 98.81 112 ARG A O 1
ATOM 906 N N . VAL A 1 113 ? 6.878 -0.864 -5.415 1.00 98.81 113 VAL A N 1
ATOM 907 C CA . VAL A 1 113 ? 8.078 -0.016 -5.460 1.00 98.81 113 VAL A CA 1
ATOM 908 C C . VAL A 1 113 ? 9.273 -0.818 -5.973 1.00 98.81 113 VAL A C 1
ATOM 910 O O . VAL A 1 113 ? 9.936 -0.372 -6.910 1.00 98.81 113 VAL A O 1
ATOM 913 N N . TYR A 1 114 ? 9.518 -2.030 -5.461 1.00 98.88 114 TYR A N 1
ATOM 914 C CA . TYR A 1 114 ? 10.600 -2.878 -5.981 1.00 98.88 114 TYR A CA 1
ATOM 915 C C . TYR A 1 114 ? 10.393 -3.270 -7.446 1.00 98.88 114 TYR A C 1
ATOM 917 O O . TYR A 1 114 ? 11.333 -3.209 -8.236 1.00 98.88 114 TYR A O 1
ATOM 925 N N . ASN A 1 115 ? 9.171 -3.630 -7.837 1.00 98.50 115 ASN A N 1
ATOM 926 C CA . ASN A 1 115 ? 8.876 -4.032 -9.209 1.00 98.50 115 ASN A CA 1
ATOM 927 C C . ASN A 1 115 ? 9.117 -2.864 -10.182 1.00 98.50 115 ASN A C 1
ATOM 929 O O . ASN A 1 115 ? 9.883 -2.974 -11.138 1.00 98.50 115 ASN A O 1
ATOM 933 N N . SER A 1 116 ? 8.541 -1.700 -9.875 1.00 98.06 116 SER A N 1
ATOM 934 C CA . SER A 1 116 ? 8.606 -0.507 -10.732 1.00 98.06 116 SER A CA 1
ATOM 935 C C . SER A 1 116 ? 9.998 0.132 -10.782 1.00 98.06 116 SER A C 1
ATOM 937 O O . SER A 1 116 ? 10.333 0.789 -11.768 1.00 98.06 116 SER A O 1
ATOM 939 N N . SER A 1 117 ? 10.822 -0.076 -9.750 1.00 98.25 117 SER A N 1
ATOM 940 C CA . SER A 1 117 ? 12.223 0.367 -9.712 1.00 98.25 117 SER A CA 1
ATOM 941 C C . SER A 1 117 ? 13.201 -0.609 -10.381 1.00 98.25 117 SER A C 1
ATOM 943 O O . SER A 1 117 ? 14.406 -0.359 -10.390 1.00 98.25 117 SER A O 1
ATOM 945 N N . GLY A 1 118 ? 12.708 -1.692 -10.995 1.00 98.12 118 GLY A N 1
ATOM 946 C CA . GLY A 1 118 ? 13.530 -2.630 -11.765 1.00 98.12 118 GLY A CA 1
ATOM 947 C C . GLY A 1 118 ? 14.125 -3.777 -10.947 1.00 98.12 118 GLY A C 1
ATOM 948 O O . GLY A 1 118 ? 15.106 -4.381 -11.375 1.00 98.12 118 GLY A O 1
ATOM 949 N N . ALA A 1 119 ? 13.536 -4.104 -9.793 1.00 98.38 119 ALA A N 1
ATOM 950 C CA . ALA A 1 119 ? 13.916 -5.238 -8.951 1.00 98.38 119 ALA A CA 1
ATOM 951 C C . ALA A 1 119 ? 12.769 -6.266 -8.792 1.00 98.38 119 ALA A C 1
ATOM 953 O O . ALA A 1 119 ? 12.350 -6.551 -7.665 1.00 98.38 119 ALA A O 1
ATOM 954 N N . PRO A 1 120 ? 12.257 -6.863 -9.888 1.00 97.81 120 PRO A N 1
ATOM 955 C CA . PRO A 1 120 ? 11.133 -7.804 -9.836 1.00 97.81 120 PRO A CA 1
ATOM 956 C C . PRO A 1 120 ? 11.425 -9.052 -8.989 1.00 97.81 120 PRO A C 1
ATOM 958 O O . PRO A 1 120 ? 10.532 -9.549 -8.306 1.00 97.81 120 PRO A O 1
ATOM 961 N N . ASP A 1 121 ? 12.681 -9.509 -8.942 1.00 98.31 121 ASP A N 1
ATOM 962 C CA . ASP A 1 121 ? 13.088 -10.648 -8.107 1.00 98.31 121 ASP A CA 1
ATOM 963 C C . ASP A 1 121 ? 12.906 -10.377 -6.606 1.00 98.31 121 ASP A C 1
ATOM 965 O O . ASP A 1 121 ? 12.638 -11.300 -5.840 1.00 98.31 121 ASP A O 1
ATOM 969 N N . LYS A 1 122 ? 13.007 -9.108 -6.181 1.00 98.25 122 LYS A N 1
ATOM 970 C CA . LYS A 1 122 ? 12.695 -8.691 -4.804 1.00 98.25 122 LYS A CA 1
ATOM 971 C C . LYS A 1 122 ? 11.193 -8.547 -4.580 1.00 98.25 122 LYS A C 1
ATOM 973 O O . LYS A 1 122 ? 10.712 -8.834 -3.492 1.00 98.25 122 LYS A O 1
ATOM 978 N N . ALA A 1 123 ? 10.458 -8.103 -5.597 1.00 98.69 123 ALA A N 1
ATOM 979 C CA . ALA A 1 123 ? 9.023 -7.864 -5.505 1.00 98.69 123 ALA A CA 1
ATOM 980 C C . ALA A 1 123 ? 8.208 -9.162 -5.430 1.00 98.69 123 ALA A C 1
ATOM 982 O O . ALA A 1 123 ? 7.268 -9.257 -4.647 1.00 98.69 123 ALA A O 1
ATOM 983 N N . LYS A 1 124 ? 8.584 -10.177 -6.217 1.00 98.69 124 LYS A N 1
ATOM 984 C CA . LYS A 1 124 ? 7.851 -11.444 -6.314 1.00 98.69 124 LYS A CA 1
ATOM 985 C C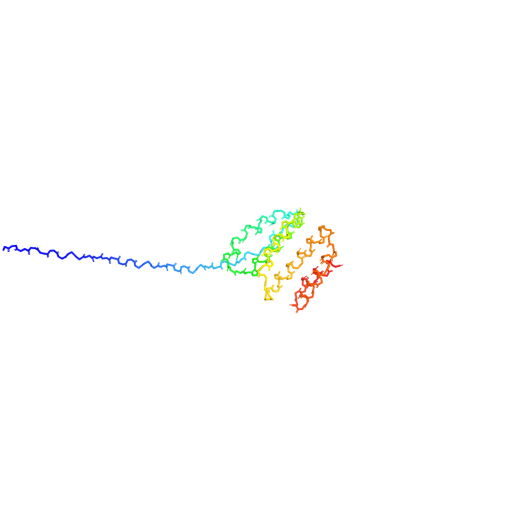 . LYS A 1 124 ? 7.566 -12.113 -4.959 1.00 98.69 124 LYS A C 1
ATOM 987 O O . LYS A 1 124 ? 6.397 -12.395 -4.709 1.00 98.69 124 LYS A O 1
ATOM 992 N N . PRO A 1 125 ? 8.555 -12.377 -4.078 1.00 98.81 125 PRO A N 1
ATOM 993 C CA . PRO A 1 125 ? 8.265 -13.001 -2.785 1.00 98.81 125 PRO A CA 1
ATOM 994 C C . PRO A 1 125 ? 7.330 -12.149 -1.913 1.00 98.81 125 PRO A C 1
ATOM 996 O O . PRO A 1 125 ? 6.501 -12.707 -1.205 1.00 98.81 125 PRO A O 1
ATOM 999 N N . ILE A 1 126 ? 7.396 -10.819 -2.019 1.00 98.81 126 ILE A N 1
ATOM 1000 C CA . ILE A 1 126 ? 6.530 -9.899 -1.268 1.00 98.81 126 ILE A CA 1
ATOM 1001 C C . ILE A 1 126 ? 5.079 -9.984 -1.762 1.00 98.81 126 ILE A C 1
ATOM 1003 O O . ILE A 1 126 ? 4.152 -10.010 -0.958 1.00 98.81 126 ILE A O 1
ATOM 1007 N N . PHE A 1 127 ? 4.858 -10.068 -3.078 1.00 98.88 127 PHE A N 1
ATOM 1008 C CA . PHE A 1 127 ? 3.510 -10.258 -3.624 1.00 98.88 127 PHE A CA 1
ATOM 1009 C C . PHE A 1 127 ? 2.924 -11.630 -3.283 1.00 98.88 127 PHE A C 1
ATOM 1011 O O . PHE A 1 127 ? 1.722 -11.724 -3.046 1.00 98.88 127 PHE A O 1
ATOM 1018 N N . VAL A 1 128 ? 3.752 -12.679 -3.211 1.00 98.88 128 VAL A N 1
ATOM 1019 C CA . VAL A 1 128 ? 3.308 -13.991 -2.711 1.00 98.88 128 VAL A CA 1
ATOM 1020 C C . VAL A 1 128 ? 2.848 -13.878 -1.258 1.00 98.88 128 VAL A C 1
ATOM 1022 O O . VAL A 1 128 ? 1.748 -14.323 -0.951 1.00 98.88 128 VAL A O 1
ATOM 1025 N N . GLU A 1 129 ? 3.622 -13.219 -0.392 1.00 98.81 129 GLU A N 1
ATOM 1026 C CA . GLU A 1 129 ? 3.228 -12.995 1.005 1.00 98.81 129 GLU A CA 1
ATOM 1027 C C . GLU A 1 129 ? 1.926 -12.181 1.111 1.00 98.81 129 GLU A C 1
ATOM 1029 O O . GLU A 1 129 ? 1.037 -12.528 1.889 1.00 98.81 129 GLU A O 1
ATOM 1034 N N . ALA A 1 130 ? 1.769 -11.137 0.286 1.00 98.88 130 ALA A N 1
ATOM 1035 C CA . ALA A 1 130 ? 0.539 -10.346 0.228 1.00 98.88 130 ALA A CA 1
ATOM 1036 C C . ALA A 1 130 ? -0.673 -11.204 -0.164 1.00 98.88 130 ALA A C 1
ATOM 1038 O O . ALA A 1 130 ? -1.733 -11.092 0.453 1.00 98.88 130 ALA A O 1
ATOM 1039 N N . TRP A 1 131 ? -0.513 -12.067 -1.172 1.00 98.88 131 TRP A N 1
ATOM 1040 C CA . TRP A 1 131 ? -1.558 -12.979 -1.625 1.00 98.88 131 TRP A CA 1
ATOM 1041 C C . TRP A 1 131 ? -1.935 -13.997 -0.545 1.00 98.88 131 TRP A C 1
ATOM 1043 O O . TRP A 1 131 ? -3.119 -14.156 -0.256 1.00 98.88 131 TRP A O 1
ATOM 1053 N N . GLU A 1 132 ? -0.950 -14.657 0.067 1.00 98.75 132 GLU A N 1
ATOM 1054 C CA . GLU A 1 132 ? -1.180 -15.664 1.108 1.00 98.75 132 GLU A CA 1
ATOM 1055 C C . GLU A 1 132 ? -1.900 -15.062 2.318 1.00 98.75 132 GLU A C 1
ATOM 1057 O O . GLU A 1 132 ? -2.883 -15.632 2.796 1.00 98.75 132 GLU A O 1
ATOM 1062 N N . LEU A 1 133 ? -1.459 -13.884 2.774 1.00 98.81 133 LEU A N 1
ATOM 1063 C CA . LEU A 1 133 ? -2.091 -13.175 3.884 1.00 98.81 133 LEU A CA 1
ATOM 1064 C C . LEU A 1 133 ? -3.527 -12.761 3.539 1.00 98.81 133 LEU A C 1
ATOM 1066 O O . LEU A 1 133 ? -4.442 -13.027 4.316 1.00 98.81 133 LEU A O 1
ATOM 1070 N N . ALA A 1 134 ? -3.742 -12.159 2.367 1.00 98.75 134 ALA A N 1
ATOM 1071 C CA . ALA A 1 134 ? -5.071 -11.736 1.943 1.00 98.75 134 ALA A CA 1
ATOM 1072 C C . ALA A 1 134 ? -6.036 -12.923 1.794 1.00 98.75 134 ALA A C 1
ATOM 1074 O O . ALA A 1 134 ? -7.162 -12.870 2.287 1.00 98.75 134 ALA A O 1
ATOM 1075 N N . ALA A 1 135 ? -5.584 -14.025 1.191 1.00 98.56 135 ALA A N 1
ATOM 1076 C CA . ALA A 1 135 ? -6.383 -15.236 1.040 1.00 98.56 135 ALA A CA 1
ATOM 1077 C C . ALA A 1 135 ? -6.732 -15.868 2.398 1.00 98.56 135 ALA A C 1
ATOM 1079 O O . ALA A 1 135 ? -7.882 -16.234 2.632 1.00 98.56 135 ALA A O 1
ATOM 1080 N N . ALA A 1 136 ? -5.769 -15.954 3.322 1.00 98.56 136 ALA A N 1
ATOM 1081 C CA . ALA A 1 136 ? -5.997 -16.499 4.660 1.00 98.56 136 ALA A CA 1
ATOM 1082 C C . ALA A 1 136 ? -6.975 -15.653 5.496 1.00 98.56 136 ALA A C 1
ATOM 1084 O O . ALA A 1 136 ? -7.636 -16.177 6.395 1.00 98.56 136 ALA A O 1
ATOM 1085 N N . SER A 1 137 ? -7.073 -14.355 5.207 1.00 98.31 137 SER A N 1
ATOM 1086 C CA . SER A 1 137 ? -7.959 -13.416 5.898 1.00 98.31 137 SER A CA 1
ATOM 1087 C C . SER A 1 137 ? -9.298 -13.163 5.192 1.00 98.31 137 SER A C 1
ATOM 1089 O O . SER A 1 137 ? -10.108 -12.411 5.723 1.00 98.31 137 SER A O 1
ATOM 1091 N N . ASN A 1 138 ? -9.584 -13.833 4.066 1.00 98.25 138 ASN A N 1
ATOM 1092 C CA . ASN A 1 138 ? -10.769 -13.605 3.215 1.00 98.25 138 ASN A CA 1
ATOM 1093 C C . ASN A 1 138 ? -10.863 -12.169 2.661 1.00 98.25 138 ASN A C 1
ATOM 1095 O O . ASN A 1 138 ? -11.946 -11.624 2.458 1.00 98.25 138 ASN A O 1
ATOM 1099 N N . GLU A 1 139 ? -9.710 -11.555 2.415 1.00 98.56 139 GLU A N 1
ATOM 1100 C CA . GLU A 1 139 ? -9.567 -10.222 1.841 1.00 98.56 139 GLU A CA 1
ATOM 1101 C C . GLU A 1 139 ? -9.436 -10.320 0.308 1.00 98.56 139 GLU A C 1
ATOM 1103 O O . GLU A 1 139 ? -8.419 -9.957 -0.291 1.00 98.56 139 GLU A O 1
ATOM 1108 N N . ASP A 1 140 ? -10.472 -10.869 -0.337 1.00 98.38 140 ASP A N 1
ATOM 1109 C CA . ASP A 1 140 ? -10.447 -11.318 -1.741 1.00 98.38 140 ASP A CA 1
AT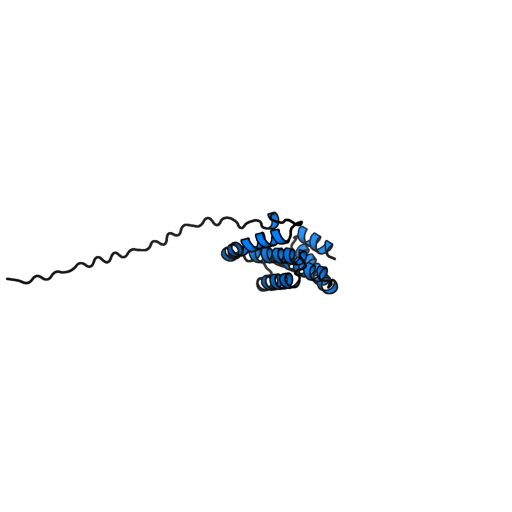OM 1110 C C . ASP A 1 140 ? -10.016 -10.229 -2.730 1.00 98.38 140 ASP A C 1
ATOM 1112 O O . ASP A 1 140 ? -9.290 -10.502 -3.689 1.00 98.38 140 ASP A O 1
ATOM 1116 N N . PHE A 1 141 ? -10.426 -8.980 -2.488 1.00 98.19 141 PHE A N 1
ATOM 1117 C CA . PHE A 1 141 ? -10.030 -7.839 -3.314 1.00 98.19 141 PHE A CA 1
ATOM 1118 C C . PHE A 1 141 ? -8.503 -7.691 -3.374 1.00 98.19 141 PHE A C 1
ATOM 1120 O O . PHE A 1 141 ? -7.934 -7.543 -4.456 1.00 98.19 141 PHE A O 1
ATOM 1127 N N . TYR A 1 142 ? -7.829 -7.790 -2.226 1.00 98.62 142 TYR A N 1
ATOM 1128 C CA . TYR A 1 142 ? -6.376 -7.680 -2.160 1.00 98.62 142 TYR A CA 1
ATOM 1129 C C . TYR A 1 142 ? -5.668 -8.956 -2.609 1.00 98.62 142 TYR A C 1
ATOM 1131 O O . TYR A 1 142 ? -4.587 -8.871 -3.187 1.00 98.62 142 TYR A O 1
ATOM 1139 N N . ALA A 1 143 ? -6.274 -10.129 -2.405 1.00 98.69 143 ALA A N 1
ATOM 1140 C CA . ALA A 1 143 ? -5.738 -11.380 -2.936 1.00 98.69 143 ALA A CA 1
ATOM 1141 C C . ALA A 1 143 ? -5.685 -11.342 -4.472 1.00 98.69 143 ALA A C 1
ATOM 1143 O O . ALA A 1 143 ? -4.673 -11.709 -5.070 1.00 98.69 143 ALA A O 1
ATOM 1144 N N . ILE A 1 144 ? -6.747 -10.839 -5.109 1.00 98.69 144 ILE A N 1
ATOM 1145 C CA . ILE A 1 144 ? -6.802 -10.622 -6.557 1.00 98.69 144 ILE A CA 1
ATOM 1146 C C . ILE A 1 144 ? -5.761 -9.584 -6.988 1.00 98.69 144 ILE A C 1
ATOM 1148 O O . ILE A 1 144 ? -5.061 -9.809 -7.975 1.00 98.69 144 ILE A O 1
ATOM 1152 N N . ASP A 1 145 ? -5.625 -8.470 -6.259 1.00 98.50 145 ASP A N 1
ATOM 1153 C CA . ASP A 1 145 ? -4.601 -7.464 -6.566 1.00 98.50 145 ASP A CA 1
ATOM 1154 C C . ASP A 1 145 ? -3.185 -8.060 -6.517 1.00 98.50 145 ASP A C 1
ATOM 1156 O O . ASP A 1 145 ? -2.421 -7.904 -7.463 1.00 98.50 145 ASP A O 1
ATOM 1160 N N . ALA A 1 146 ? -2.856 -8.824 -5.473 1.00 98.62 146 ALA A N 1
ATOM 1161 C CA . ALA A 1 146 ? -1.555 -9.471 -5.326 1.00 98.62 146 ALA A CA 1
ATOM 1162 C C . ALA A 1 146 ? -1.255 -10.467 -6.461 1.00 98.62 146 ALA A C 1
ATOM 1164 O O . ALA A 1 146 ? -0.148 -10.459 -6.999 1.00 98.62 146 ALA A O 1
ATOM 1165 N N . ILE A 1 147 ? -2.239 -11.277 -6.876 1.00 97.94 147 ILE A N 1
ATOM 1166 C CA . ILE A 1 147 ? -2.083 -12.213 -8.004 1.00 97.94 147 ILE A CA 1
ATOM 1167 C C . ILE A 1 147 ? -1.785 -11.468 -9.308 1.00 97.94 147 ILE A C 1
ATOM 1169 O O . ILE A 1 147 ? -0.941 -11.921 -10.073 1.00 97.94 147 ILE A O 1
ATOM 1173 N N . HIS A 1 148 ? -2.433 -10.328 -9.569 1.00 98.06 148 HIS A N 1
ATOM 1174 C CA . HIS A 1 148 ? -2.167 -9.540 -10.780 1.00 98.06 148 HIS A CA 1
ATOM 1175 C C . HIS A 1 148 ? -0.740 -8.982 -10.851 1.00 98.06 148 HIS A C 1
ATOM 1177 O O . HIS A 1 148 ? -0.310 -8.540 -11.918 1.00 98.06 148 HIS A O 1
ATOM 1183 N N . MET A 1 149 ? -0.019 -8.970 -9.730 1.00 97.88 149 MET A N 1
ATOM 1184 C CA . MET A 1 149 ? 1.354 -8.487 -9.662 1.00 97.88 149 MET A CA 1
ATOM 1185 C C . MET A 1 149 ? 2.414 -9.575 -9.903 1.00 97.88 149 MET A C 1
ATOM 1187 O O . MET A 1 149 ? 3.593 -9.224 -10.020 1.00 97.88 149 MET A O 1
ATOM 1191 N N . LEU A 1 150 ? 2.021 -10.856 -9.957 1.00 93.81 150 LEU A N 1
ATOM 1192 C CA . LEU A 1 150 ? 2.889 -12.028 -10.158 1.00 93.81 150 LEU A CA 1
ATOM 1193 C C . LEU A 1 150 ? 2.969 -12.459 -11.629 1.00 93.81 150 LEU A C 1
ATOM 1195 O O . LEU A 1 150 ? 4.071 -12.919 -12.016 1.00 93.81 150 LEU A O 1
#

pLDDT: mean 89.86, std 18.23, range [38.91, 98.94]

Secondary structure (DSSP, 8-state):
--------------------------PPPP-SGGG--TT-HHHHHHHHHHTHHHHHHHT-HHHHHHHHHHHHHHHHHTT-HHHHHHHHHHHHTT--TT-HHHHHHHHHHHHHHHHHTT-HHHHHHHHHHHHHHHHHTT-HHHHHHHHHT-

Foldseek 3Di:
DDDDDDDDPPPPPPPPPPPPPPVPPPDDQDPLVVQDDLVCLPVSLVVLVVSQVVCVVVPPLLVNLLSLLSNLVSCLSVVVLVVSVVSLVVSVVSDDPVSLVSLLSSLLSNLSSCVSVPNNVVSLVSLVVSLVSCVVVVVVVSNVSSVVSD